Protein AF-A0A7T4PH38-F1 (afdb_monomer_lite)

Secondary structure (DSSP, 8-state):
-PPPPPPTTS-HHHHHHHH-SGGGTTSPTT---HHHHHHHHH-BTTB---

Sequence (50 aa):
MAPKPTPPGQCPQCWAHAYDKSIHRALKPGEDCPPCLDHAYNGCPGFNRK

Radius of gyration: 11.87 Å; chains: 1; bounding box: 26×23×28 Å

pLDDT: mean 77.85, std 10.26, range [47.31, 88.12]

Structure (mmCIF, N/CA/C/O backbone):
data_AF-A0A7T4PH38-F1
#
_entry.id   AF-A0A7T4PH38-F1
#
loop_
_atom_site.group_PDB
_atom_site.id
_atom_site.type_symbol
_atom_site.label_atom_id
_atom_site.label_alt_id
_atom_site.label_comp_id
_atom_site.label_asym_id
_atom_site.label_entity_id
_atom_site.label_seq_id
_atom_site.pdbx_PDB_ins_code
_atom_site.Cartn_x
_atom_site.Cartn_y
_atom_site.Cartn_z
_atom_site.occupancy
_atom_site.B_iso_or_equiv
_atom_site.auth_seq_id
_atom_site.auth_comp_id
_atom_site.auth_asym_id
_atom_site.auth_atom_id
_atom_site.pdbx_PDB_model_num
ATOM 1 N N . MET A 1 1 ? -12.079 -12.575 -2.358 1.00 47.31 1 MET A N 1
ATOM 2 C CA . MET A 1 1 ? -11.582 -12.178 -3.695 1.00 47.31 1 MET A CA 1
ATOM 3 C C . MET A 1 1 ? -10.082 -12.377 -3.690 1.00 47.31 1 MET A C 1
ATOM 5 O O . MET A 1 1 ? -9.454 -11.911 -2.750 1.00 47.31 1 MET A O 1
ATOM 9 N N . ALA A 1 2 ? -9.522 -13.107 -4.657 1.00 52.66 2 ALA A N 1
ATOM 10 C CA . ALA A 1 2 ? -8.069 -13.186 -4.792 1.00 52.66 2 ALA A CA 1
ATOM 11 C C . ALA A 1 2 ? -7.513 -11.758 -4.959 1.00 52.66 2 ALA A C 1
ATOM 13 O O . ALA A 1 2 ? -8.147 -10.967 -5.673 1.00 52.66 2 ALA A O 1
ATOM 14 N N . PRO A 1 3 ? -6.404 -11.392 -4.289 1.00 62.44 3 PRO A N 1
ATOM 15 C CA . PRO A 1 3 ? -5.809 -10.079 -4.481 1.00 62.44 3 PRO A CA 1
ATOM 16 C C . PRO A 1 3 ? -5.520 -9.915 -5.972 1.00 62.44 3 PRO A C 1
ATOM 18 O O . PRO A 1 3 ? -4.982 -10.825 -6.607 1.00 62.44 3 PRO A O 1
ATOM 21 N N . LYS A 1 4 ? -5.943 -8.784 -6.551 1.00 68.62 4 LYS A N 1
ATOM 22 C CA . LYS A 1 4 ? -5.619 -8.475 -7.946 1.00 68.62 4 LYS A CA 1
ATOM 23 C C . LYS A 1 4 ? -4.104 -8.608 -8.095 1.00 68.62 4 LYS A C 1
ATOM 25 O O . LYS A 1 4 ? -3.407 -7.973 -7.302 1.00 68.62 4 LYS A O 1
ATOM 30 N N . PRO A 1 5 ? -3.593 -9.415 -9.0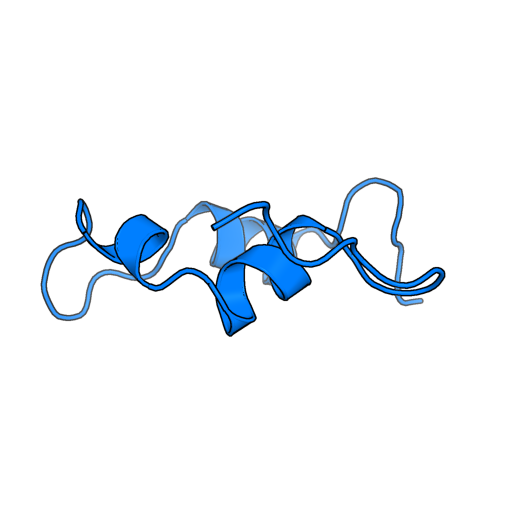39 1.00 76.94 5 PRO A N 1
ATOM 31 C CA . PRO A 1 5 ? -2.159 -9.580 -9.188 1.00 76.94 5 PRO A CA 1
ATOM 32 C C . PRO A 1 5 ? -1.545 -8.212 -9.457 1.00 76.94 5 PRO A C 1
ATOM 34 O O . PRO A 1 5 ? -2.061 -7.440 -10.268 1.00 76.94 5 PRO A O 1
ATOM 37 N N . THR A 1 6 ? -0.484 -7.898 -8.726 1.00 80.88 6 THR A N 1
ATOM 38 C CA . THR A 1 6 ? 0.248 -6.656 -8.923 1.00 80.88 6 THR A CA 1
ATOM 39 C C . THR A 1 6 ? 0.866 -6.681 -10.322 1.00 80.88 6 THR A C 1
ATOM 41 O O . THR A 1 6 ? 1.618 -7.613 -10.621 1.00 80.88 6 THR A O 1
ATOM 44 N N . PRO A 1 7 ? 0.558 -5.713 -11.201 1.00 79.38 7 PRO A N 1
ATOM 45 C CA . PRO A 1 7 ? 1.160 -5.669 -12.525 1.00 79.38 7 PRO A CA 1
ATOM 46 C C . PRO A 1 7 ? 2.680 -5.436 -12.430 1.00 79.38 7 PRO A C 1
ATOM 48 O O . PRO A 1 7 ? 3.147 -4.775 -11.495 1.00 79.38 7 PRO A O 1
ATOM 51 N N . PRO A 1 8 ? 3.469 -5.949 -13.394 1.00 76.38 8 PRO A N 1
ATOM 52 C CA . PRO A 1 8 ? 4.905 -5.701 -13.439 1.00 76.38 8 PRO A CA 1
ATOM 53 C C . PRO A 1 8 ? 5.155 -4.193 -13.531 1.00 76.38 8 PRO A C 1
ATOM 55 O O . PRO A 1 8 ? 4.493 -3.488 -14.288 1.00 76.38 8 PRO A O 1
ATOM 58 N N . GLY A 1 9 ? 6.086 -3.684 -12.729 1.00 76.81 9 GLY A N 1
ATOM 59 C CA . GLY A 1 9 ? 6.316 -2.242 -12.607 1.00 76.81 9 GLY A CA 1
ATOM 60 C C . GLY A 1 9 ? 5.472 -1.523 -11.538 1.00 76.81 9 GLY A C 1
ATOM 61 O O . GLY A 1 9 ? 5.671 -0.324 -11.350 1.00 76.81 9 GLY A O 1
ATOM 62 N N . GLN A 1 10 ? 4.608 -2.216 -10.783 1.00 77.81 10 GLN A N 1
ATOM 63 C CA . GLN A 1 10 ? 3.964 -1.650 -9.588 1.00 77.81 10 GLN A CA 1
ATOM 64 C C . GLN A 1 10 ? 4.372 -2.346 -8.287 1.00 77.81 10 GLN A C 1
ATOM 66 O O . GLN A 1 10 ? 4.532 -3.563 -8.231 1.00 77.81 10 GLN A O 1
ATOM 71 N N . CYS A 1 11 ? 4.486 -1.559 -7.213 1.00 81.44 11 CYS A N 1
ATOM 72 C CA . CYS A 1 11 ? 4.785 -2.074 -5.884 1.00 81.44 11 CYS A CA 1
ATOM 73 C C . CYS A 1 11 ? 3.550 -2.804 -5.302 1.00 81.44 11 CYS A C 1
ATOM 75 O O . CYS A 1 11 ? 2.464 -2.211 -5.242 1.00 81.44 11 CYS A O 1
ATOM 77 N N . PRO A 1 12 ? 3.681 -4.065 -4.838 1.00 80.75 12 PRO A N 1
ATOM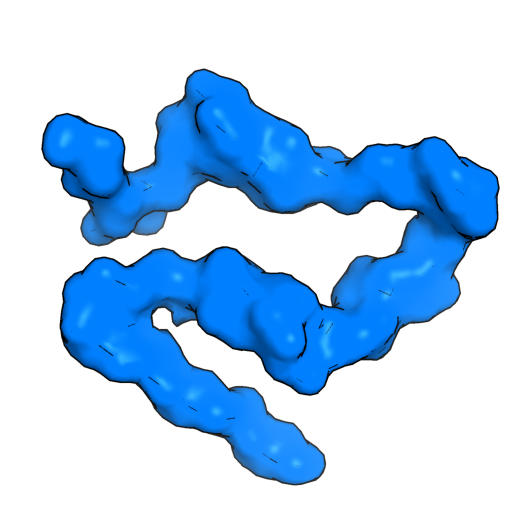 78 C CA . PRO A 1 12 ? 2.549 -4.856 -4.348 1.00 80.75 12 PRO A CA 1
ATOM 79 C C . PRO A 1 12 ? 1.823 -4.236 -3.161 1.00 80.75 12 PRO A C 1
ATOM 81 O O . PRO A 1 12 ? 0.606 -4.366 -3.059 1.00 80.75 12 PRO A O 1
ATOM 84 N N . GLN A 1 13 ? 2.551 -3.532 -2.291 1.00 79.56 13 GLN A N 1
ATOM 85 C CA . GLN A 1 13 ? 1.951 -2.859 -1.147 1.00 79.56 13 GLN A CA 1
ATOM 86 C C . GLN A 1 13 ? 1.042 -1.707 -1.594 1.00 79.56 13 GLN A C 1
ATOM 88 O O . GLN A 1 13 ? -0.104 -1.648 -1.159 1.00 79.56 13 GLN A O 1
ATOM 93 N N . CYS A 1 14 ? 1.508 -0.826 -2.487 1.00 80.62 14 CYS A N 1
ATOM 94 C CA . CYS A 1 14 ? 0.691 0.275 -3.011 1.00 80.62 14 CYS A CA 1
ATOM 95 C C . CYS A 1 14 ? -0.529 -0.243 -3.779 1.00 80.62 14 CYS A C 1
ATOM 97 O O . CYS A 1 14 ? -1.623 0.306 -3.670 1.00 80.62 14 CYS A O 1
ATOM 99 N N . TRP A 1 15 ? -0.349 -1.326 -4.536 1.00 84.25 15 TRP A N 1
ATOM 100 C CA . TRP A 1 15 ? -1.436 -1.963 -5.266 1.00 84.25 15 TRP A CA 1
ATOM 101 C C . TRP A 1 15 ? -2.490 -2.552 -4.323 1.00 84.25 15 TRP A C 1
ATOM 103 O O . TRP A 1 15 ? -3.681 -2.292 -4.490 1.00 84.25 15 TRP A O 1
ATOM 113 N N . ALA A 1 16 ? -2.066 -3.286 -3.291 1.00 83.50 16 ALA A N 1
ATOM 114 C CA . ALA A 1 16 ? -2.968 -3.766 -2.251 1.00 83.50 16 ALA A CA 1
ATOM 115 C C . ALA A 1 16 ? -3.670 -2.593 -1.554 1.00 83.50 16 ALA A C 1
ATOM 117 O O . ALA A 1 16 ? -4.882 -2.635 -1.389 1.00 83.50 16 ALA A O 1
ATOM 118 N N . HIS A 1 17 ? -2.950 -1.514 -1.245 1.00 82.56 17 HIS A N 1
ATOM 119 C CA . HIS A 1 17 ? -3.493 -0.308 -0.613 1.00 82.56 17 HIS A CA 1
ATOM 120 C C . HIS A 1 17 ? -4.582 0.390 -1.430 1.00 82.56 17 HIS A C 1
ATOM 122 O O . HIS A 1 17 ? -5.578 0.846 -0.871 1.00 82.56 17 HIS A O 1
ATOM 128 N N . ALA A 1 18 ? -4.457 0.399 -2.757 1.00 82.50 18 ALA A N 1
ATOM 129 C CA . ALA A 1 18 ? -5.459 0.978 -3.648 1.00 82.50 18 ALA A CA 1
ATOM 130 C C . ALA A 1 18 ? -6.771 0.168 -3.718 1.00 82.50 18 ALA A C 1
ATOM 132 O O . ALA A 1 18 ? -7.820 0.719 -4.064 1.00 82.50 18 ALA A O 1
ATOM 133 N N . TYR A 1 19 ? -6.735 -1.138 -3.429 1.00 84.38 19 TYR A N 1
ATOM 134 C CA . TYR A 1 19 ? -7.874 -2.037 -3.666 1.00 84.38 19 TYR A CA 1
ATOM 135 C C . TYR A 1 19 ? -8.421 -2.732 -2.430 1.00 84.38 19 TYR A C 1
ATOM 137 O O . TYR A 1 19 ? -9.588 -3.127 -2.432 1.00 84.38 19 TYR A O 1
ATOM 145 N N . ASP A 1 20 ? -7.613 -2.874 -1.395 1.00 85.56 20 ASP A N 1
ATOM 146 C CA . ASP A 1 20 ? -8.001 -3.477 -0.141 1.00 85.56 20 ASP A CA 1
ATOM 147 C C . ASP A 1 20 ? -8.208 -2.376 0.902 1.00 85.56 20 ASP A C 1
ATOM 149 O O . ASP A 1 20 ? -7.282 -1.717 1.360 1.00 85.56 20 ASP A O 1
ATOM 153 N N . LYS A 1 21 ? -9.467 -2.146 1.275 1.00 82.69 21 LYS A N 1
ATOM 154 C CA . LYS A 1 21 ? -9.816 -1.178 2.326 1.00 82.69 21 LYS A CA 1
ATOM 155 C C . LYS A 1 21 ? -9.712 -1.787 3.724 1.00 82.69 21 LYS A C 1
ATOM 157 O O . LYS A 1 21 ? -9.744 -1.057 4.712 1.00 82.69 21 LYS A O 1
ATOM 162 N N . SER A 1 22 ? -9.592 -3.113 3.828 1.00 86.00 22 SER A N 1
ATOM 163 C CA . SER A 1 22 ? -9.507 -3.814 5.112 1.00 86.00 22 SER A CA 1
ATOM 164 C C . SER A 1 22 ? -8.191 -3.553 5.841 1.00 86.00 22 SER A C 1
ATOM 166 O O . SER A 1 22 ? -8.132 -3.683 7.059 1.00 86.00 22 SER A O 1
ATOM 168 N N . ILE A 1 23 ? -7.169 -3.080 5.128 1.00 81.75 23 ILE A N 1
ATOM 169 C CA . ILE A 1 23 ? -5.871 -2.700 5.695 1.00 81.75 23 ILE A CA 1
ATOM 170 C C . ILE A 1 23 ? -6.012 -1.524 6.675 1.00 81.75 23 ILE A C 1
ATOM 172 O O . ILE A 1 23 ? -5.222 -1.389 7.602 1.00 81.75 23 ILE A O 1
ATOM 176 N N . HIS A 1 24 ? -7.050 -0.696 6.512 1.00 85.56 24 HIS A N 1
ATOM 177 C CA . HIS A 1 24 ? -7.380 0.390 7.440 1.00 85.56 24 HIS A CA 1
ATOM 178 C C . HIS A 1 24 ? -8.386 -0.018 8.516 1.00 85.56 24 HIS A C 1
ATOM 180 O O . HIS A 1 24 ? -8.737 0.796 9.361 1.00 85.56 24 HIS A O 1
ATOM 186 N N . ARG A 1 25 ? -8.849 -1.273 8.531 1.00 86.94 25 ARG A N 1
ATOM 187 C CA . ARG A 1 25 ? -9.849 -1.739 9.502 1.00 86.94 25 ARG A CA 1
ATOM 188 C C . ARG A 1 25 ? -9.359 -1.628 10.947 1.00 86.94 25 ARG A C 1
ATOM 190 O O . ARG A 1 25 ? -10.177 -1.451 11.842 1.00 86.94 25 ARG A O 1
ATOM 197 N N . ALA A 1 26 ? -8.054 -1.780 11.162 1.00 85.88 26 ALA A N 1
ATOM 198 C CA . ALA A 1 26 ? -7.429 -1.679 12.477 1.00 85.88 26 ALA A CA 1
ATOM 199 C C . ALA A 1 26 ? -6.975 -0.251 12.834 1.00 85.88 26 ALA A C 1
ATOM 201 O O . ALA A 1 26 ? -6.605 -0.016 13.980 1.00 85.88 26 ALA A O 1
ATOM 202 N N . LEU A 1 27 ? -6.998 0.685 11.879 1.00 86.00 27 LEU A N 1
ATOM 203 C CA . LEU A 1 27 ? -6.588 2.070 12.101 1.00 86.00 27 LEU A CA 1
ATOM 204 C C . LEU A 1 27 ? -7.747 2.880 12.683 1.00 86.00 27 LEU A C 1
ATOM 206 O O . LEU A 1 27 ? -8.917 2.656 12.355 1.00 86.00 27 LEU A O 1
ATOM 210 N N . LYS A 1 28 ? -7.424 3.849 13.539 1.00 86.00 28 LYS A N 1
ATOM 211 C CA . LYS A 1 28 ? -8.415 4.801 14.045 1.00 86.00 28 LYS A CA 1
ATOM 212 C C . LYS A 1 28 ? -8.771 5.835 12.970 1.00 86.00 28 LYS A C 1
ATOM 214 O O . LYS A 1 28 ? -7.980 6.086 12.060 1.00 86.00 28 LYS A O 1
ATOM 219 N N . PRO A 1 29 ? -9.947 6.479 13.066 1.00 85.19 29 PRO A N 1
ATOM 220 C CA . PRO A 1 29 ? -10.282 7.604 12.202 1.00 85.19 29 PRO A CA 1
ATOM 221 C C . PRO A 1 29 ? -9.203 8.696 12.283 1.00 85.19 29 PRO A C 1
ATOM 223 O O . PRO A 1 29 ? -8.957 9.233 13.360 1.00 85.19 29 PRO A O 1
ATOM 226 N N . GLY A 1 30 ? -8.568 9.006 11.149 1.00 83.19 30 GLY A N 1
ATOM 227 C CA . GLY A 1 30 ? -7.495 10.005 11.060 1.00 83.19 30 GLY A CA 1
ATOM 228 C C . GLY A 1 30 ? -6.101 9.510 11.462 1.00 83.19 30 GLY A C 1
ATOM 229 O O . GLY A 1 30 ? -5.183 10.318 11.512 1.00 83.19 30 GLY A O 1
ATOM 230 N N . GLU A 1 31 ? -5.929 8.217 11.748 1.00 88.12 31 GLU A N 1
ATOM 231 C CA . GLU A 1 31 ? -4.610 7.628 11.989 1.00 88.12 31 GLU A CA 1
ATOM 232 C C . GLU A 1 31 ? -3.912 7.338 10.657 1.00 88.12 31 GLU A C 1
ATOM 234 O O . GLU A 1 31 ? -4.454 6.639 9.793 1.00 88.12 31 GLU A O 1
ATOM 239 N N . ASP A 1 32 ? -2.70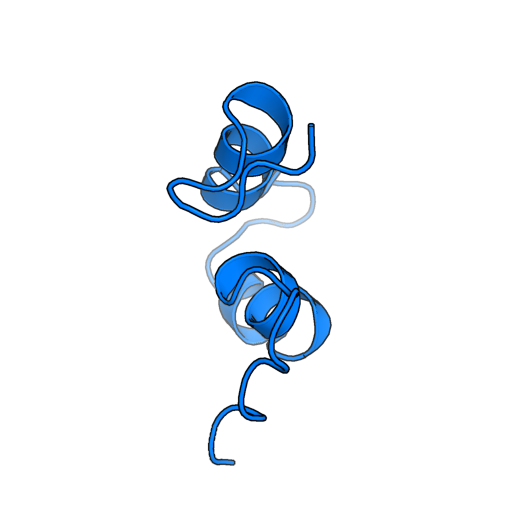8 7.882 10.486 1.00 85.06 32 ASP A N 1
ATOM 240 C CA . ASP A 1 32 ? -1.889 7.596 9.317 1.00 85.06 32 ASP A CA 1
ATOM 241 C C . ASP A 1 32 ? -1.418 6.143 9.324 1.00 85.06 32 ASP A C 1
ATOM 243 O O . ASP A 1 32 ? -1.024 5.597 10.351 1.00 85.06 32 ASP A O 1
ATOM 247 N N . CYS A 1 33 ? -1.419 5.519 8.148 1.00 86.12 33 CYS A N 1
ATOM 248 C CA . CYS A 1 33 ? -0.987 4.141 7.971 1.00 86.12 33 CYS A CA 1
ATOM 249 C C . CYS A 1 33 ? 0.552 4.063 8.047 1.00 86.12 33 CYS A C 1
ATOM 251 O O . CYS A 1 33 ? 1.212 4.463 7.078 1.00 86.12 33 CYS A O 1
ATOM 253 N N . PRO A 1 34 ? 1.152 3.509 9.126 1.00 84.38 34 PRO A N 1
ATOM 254 C CA . PRO A 1 34 ? 2.606 3.463 9.281 1.00 84.38 34 PRO A CA 1
ATOM 255 C C . PRO A 1 34 ? 3.338 2.802 8.107 1.00 84.38 34 PRO A 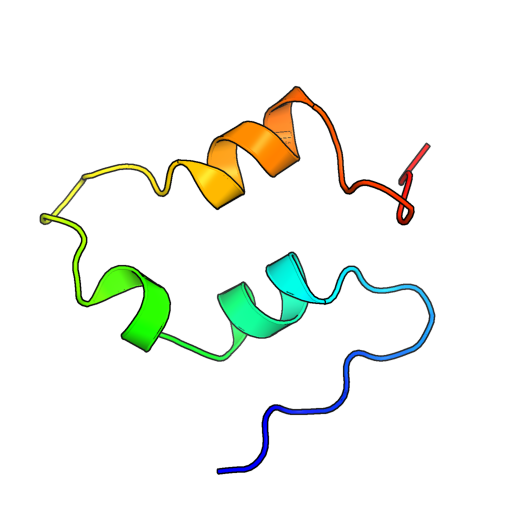C 1
ATOM 257 O O . PRO A 1 34 ? 4.317 3.381 7.645 1.00 84.38 34 PRO A O 1
ATOM 260 N N . PRO A 1 35 ? 2.877 1.659 7.545 1.00 81.12 35 PRO A N 1
ATOM 261 C CA . PRO A 1 35 ? 3.567 1.059 6.410 1.00 81.12 35 PRO A CA 1
ATOM 262 C C . PRO A 1 35 ? 3.429 1.889 5.132 1.00 81.12 35 PRO A C 1
ATOM 264 O O . PRO A 1 35 ? 4.253 1.738 4.245 1.00 81.12 35 PRO A O 1
ATOM 267 N N . CYS A 1 36 ? 2.415 2.751 4.987 1.00 80.69 36 CYS A N 1
ATOM 268 C CA . CYS A 1 36 ? 2.329 3.667 3.845 1.00 80.69 36 CYS A CA 1
ATOM 269 C C . CYS A 1 36 ? 3.281 4.856 4.011 1.00 80.69 36 CYS A C 1
ATOM 271 O O . CYS A 1 36 ? 3.922 5.262 3.045 1.00 80.69 36 CYS A O 1
ATOM 273 N N . LEU A 1 37 ? 3.376 5.404 5.226 1.00 85.12 37 LEU A N 1
ATOM 274 C CA . LEU A 1 37 ? 4.313 6.482 5.536 1.00 85.12 37 LEU A CA 1
ATOM 275 C C . LEU A 1 37 ? 5.754 6.015 5.372 1.00 85.12 37 LEU A C 1
ATOM 277 O O . LEU A 1 37 ? 6.523 6.663 4.672 1.00 85.12 37 LEU A O 1
ATOM 281 N N . ASP A 1 38 ? 6.097 4.867 5.956 1.00 85.44 38 ASP A N 1
ATOM 282 C CA . ASP A 1 38 ? 7.408 4.242 5.791 1.00 85.44 38 ASP A CA 1
ATOM 283 C C . ASP A 1 38 ? 7.755 4.095 4.308 1.00 85.44 38 ASP A C 1
ATOM 285 O O . ASP A 1 38 ? 8.819 4.513 3.867 1.00 85.44 38 ASP A O 1
ATOM 289 N N . HIS A 1 39 ? 6.797 3.644 3.505 1.00 80.50 39 HIS A N 1
ATOM 290 C CA . HIS A 1 39 ? 6.969 3.533 2.066 1.00 80.50 39 HIS A CA 1
ATOM 291 C C . HIS A 1 39 ? 7.214 4.858 1.346 1.00 80.50 39 HIS A C 1
ATOM 293 O O . HIS A 1 39 ? 7.988 4.919 0.392 1.00 80.50 39 HIS A O 1
ATOM 299 N N . ALA A 1 40 ? 6.513 5.912 1.760 1.00 78.81 40 ALA A N 1
ATOM 300 C CA . ALA A 1 40 ? 6.643 7.237 1.174 1.00 78.81 40 ALA A CA 1
ATOM 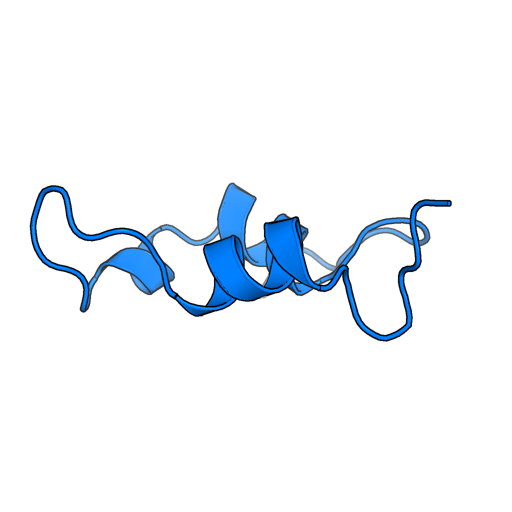301 C C . ALA A 1 40 ? 7.974 7.901 1.560 1.00 78.81 40 ALA A C 1
ATOM 303 O O . ALA A 1 40 ? 8.555 8.607 0.739 1.00 78.81 40 ALA A O 1
ATOM 304 N N . TYR A 1 41 ? 8.463 7.658 2.780 1.00 86.31 41 TYR A N 1
ATOM 305 C CA . TYR A 1 41 ? 9.702 8.243 3.298 1.00 86.31 41 TYR A CA 1
ATOM 306 C C . TYR A 1 41 ? 10.958 7.442 2.929 1.00 86.31 41 TYR A C 1
ATOM 308 O O . TYR A 1 41 ? 11.975 8.040 2.586 1.00 86.31 41 TYR A O 1
ATOM 316 N N . ASN A 1 42 ? 10.891 6.110 2.980 1.00 81.88 42 ASN A N 1
ATOM 317 C CA . ASN A 1 42 ? 12.028 5.205 2.779 1.00 81.88 42 ASN A CA 1
ATOM 318 C C . ASN A 1 42 ? 12.031 4.525 1.396 1.00 81.88 42 ASN A C 1
ATOM 320 O O . ASN A 1 42 ? 13.044 3.950 0.996 1.00 81.88 42 ASN A O 1
ATOM 324 N N . GLY A 1 43 ? 10.932 4.624 0.640 1.00 75.31 43 GLY A N 1
ATOM 325 C CA . GLY A 1 43 ? 10.763 4.000 -0.676 1.00 75.31 43 GLY A CA 1
ATOM 326 C C . GLY A 1 43 ? 10.300 2.537 -0.614 1.00 75.31 43 GLY A C 1
ATOM 327 O O . GLY A 1 43 ? 10.366 1.886 0.426 1.00 75.31 43 GLY A O 1
ATOM 328 N N . CYS A 1 44 ? 9.829 1.986 -1.745 1.00 76.62 44 CYS A N 1
ATOM 329 C CA . CYS A 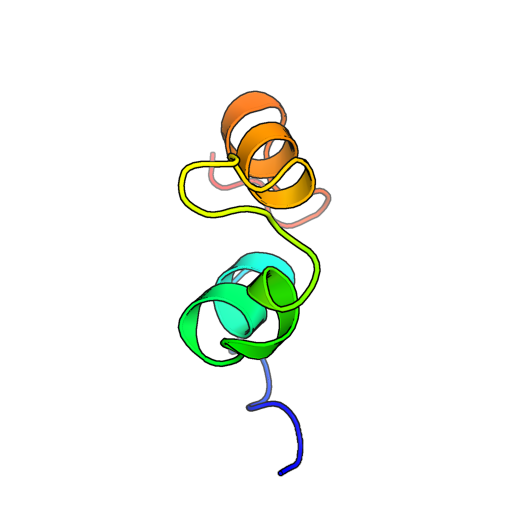1 44 ? 9.462 0.563 -1.824 1.00 76.62 44 CYS A CA 1
ATOM 330 C C . CYS A 1 44 ? 10.736 -0.300 -1.888 1.00 76.62 44 CYS A C 1
ATOM 332 O O . CYS A 1 44 ? 11.480 -0.195 -2.875 1.00 76.62 44 CYS A O 1
ATOM 334 N N . PRO A 1 45 ? 10.989 -1.205 -0.922 1.00 69.38 45 PRO A N 1
ATOM 335 C CA . PRO A 1 45 ? 12.118 -2.124 -1.002 1.00 69.38 45 PRO A CA 1
ATOM 336 C C . PRO A 1 45 ? 11.966 -3.029 -2.237 1.00 69.38 45 PRO A C 1
ATOM 338 O O . PRO A 1 45 ? 11.017 -3.800 -2.351 1.00 69.38 45 PRO A O 1
ATOM 341 N N . GLY A 1 46 ? 12.886 -2.896 -3.198 1.00 66.69 46 GLY A N 1
ATOM 342 C CA . GLY A 1 46 ? 12.867 -3.639 -4.469 1.00 66.69 46 GLY A CA 1
ATOM 343 C C . GLY A 1 46 ? 12.036 -3.007 -5.594 1.00 66.69 46 GLY A C 1
ATOM 344 O O . GLY A 1 46 ? 12.062 -3.499 -6.718 1.00 66.69 46 GLY A O 1
ATOM 345 N N . PHE A 1 47 ? 11.352 -1.896 -5.327 1.00 65.31 47 PHE A N 1
ATOM 346 C CA . PHE A 1 47 ? 10.543 -1.153 -6.297 1.00 65.31 47 PHE A CA 1
ATOM 347 C C . PHE A 1 47 ? 10.946 0.321 -6.253 1.00 65.31 47 PHE A C 1
ATOM 349 O O . PHE A 1 47 ? 10.155 1.222 -5.981 1.00 65.31 47 PHE A O 1
ATOM 356 N N . ASN A 1 48 ? 12.245 0.551 -6.437 1.00 58.00 48 ASN A N 1
ATOM 357 C CA . ASN A 1 48 ? 12.840 1.865 -6.282 1.00 58.00 48 ASN A CA 1
ATOM 358 C C . ASN A 1 48 ? 12.394 2.748 -7.455 1.00 58.00 48 ASN A C 1
ATOM 360 O O . ASN A 1 48 ? 12.918 2.643 -8.566 1.00 58.00 48 ASN A O 1
ATOM 364 N N . ARG A 1 49 ? 11.375 3.575 -7.221 1.00 54.03 49 ARG A N 1
ATOM 365 C CA . ARG A 1 49 ? 10.892 4.592 -8.155 1.00 54.03 49 ARG A CA 1
ATOM 366 C C . ARG A 1 49 ? 11.896 5.750 -8.125 1.00 54.03 49 ARG A C 1
ATOM 368 O O . ARG A 1 49 ? 11.648 6.756 -7.473 1.00 54.03 49 ARG A O 1
ATOM 375 N N . LYS A 1 50 ? 13.075 5.521 -8.709 1.00 50.19 50 LYS A N 1
ATOM 376 C CA . LYS A 1 50 ? 14.102 6.550 -8.884 1.00 50.19 50 LYS A CA 1
ATOM 377 C C . LYS A 1 50 ? 13.594 7.646 -9.814 1.00 50.19 50 LYS A C 1
ATOM 379 O O . LYS A 1 50 ? 12.873 7.295 -10.777 1.00 50.19 50 LYS A O 1
#

Organism: NCBI:txid1642299

Foldseek 3Di:
DPQDPADPLDQPVVSCVVPPPCLCVPPDVVRDDVVVVCCVVVNRVVNHPD